Protein AF-A0A2H1K7L6-F1 (afdb_monomer_lite)

Structure (mmCIF, N/CA/C/O backbone):
data_AF-A0A2H1K7L6-F1
#
_entry.id   AF-A0A2H1K7L6-F1
#
loop_
_atom_site.group_PDB
_atom_site.id
_atom_site.type_symbol
_atom_site.label_atom_id
_atom_site.label_alt_id
_atom_site.label_comp_id
_atom_site.label_asym_id
_atom_site.label_entity_id
_atom_site.label_seq_id
_atom_site.pdbx_PDB_ins_code
_atom_site.Cartn_x
_atom_site.Cartn_y
_atom_site.Cartn_z
_atom_site.occupancy
_atom_site.B_iso_or_equiv
_atom_site.auth_seq_id
_atom_site.auth_comp_id
_atom_site.auth_asym_id
_atom_site.auth_atom_id
_atom_site.pdbx_PDB_model_num
ATOM 1 N N . MET A 1 1 ? -1.915 2.419 -10.080 1.00 66.19 1 MET A N 1
ATOM 2 C CA . MET A 1 1 ? -1.514 3.336 -8.990 1.00 66.19 1 MET A CA 1
ATOM 3 C C . MET A 1 1 ? -1.291 2.451 -7.789 1.00 66.19 1 MET A C 1
ATOM 5 O O . MET A 1 1 ? -2.215 1.704 -7.474 1.00 66.19 1 MET A O 1
ATOM 9 N N . ALA A 1 2 ? -0.102 2.525 -7.195 1.00 76.06 2 ALA A N 1
ATOM 10 C CA . ALA A 1 2 ? 0.353 1.548 -6.217 1.00 76.06 2 ALA A CA 1
ATOM 11 C C . ALA A 1 2 ? -0.559 1.475 -4.976 1.00 76.06 2 ALA A C 1
ATOM 13 O O . ALA A 1 2 ? -1.157 2.493 -4.579 1.00 76.06 2 ALA A O 1
ATOM 14 N N . PRO A 1 3 ? -0.701 0.285 -4.368 1.00 87.19 3 PRO A N 1
ATOM 15 C CA . PRO A 1 3 ? -1.317 0.147 -3.062 1.00 87.19 3 PRO A CA 1
ATOM 16 C C . PRO A 1 3 ? -0.545 0.951 -2.010 1.00 87.19 3 PRO A C 1
ATOM 18 O O . PRO A 1 3 ? 0.634 1.258 -2.169 1.00 87.19 3 PRO A O 1
ATOM 21 N N . ARG A 1 4 ? -1.235 1.355 -0.942 1.00 89.56 4 ARG A N 1
ATOM 22 C CA . ARG A 1 4 ? -0.657 2.130 0.166 1.00 89.56 4 ARG A CA 1
ATOM 23 C C . ARG A 1 4 ? -1.329 1.785 1.484 1.00 89.56 4 ARG A C 1
ATOM 25 O O . ARG A 1 4 ? -2.493 1.374 1.490 1.00 89.56 4 ARG A O 1
ATOM 32 N N . LEU A 1 5 ? -0.643 2.067 2.585 1.00 91.50 5 LEU A N 1
ATOM 33 C CA . LEU A 1 5 ? -1.228 1.983 3.916 1.00 91.50 5 LEU A CA 1
ATOM 34 C C . LEU A 1 5 ? -2.175 3.154 4.192 1.00 91.50 5 LEU A C 1
ATOM 36 O O . LEU A 1 5 ? -1.933 4.306 3.823 1.00 91.50 5 LEU A O 1
ATOM 40 N N . ARG A 1 6 ? -3.275 2.845 4.871 1.00 92.69 6 ARG A N 1
ATOM 41 C CA . ARG A 1 6 ? -4.262 3.793 5.379 1.00 92.69 6 ARG A CA 1
ATOM 42 C C . ARG A 1 6 ? -4.505 3.496 6.852 1.00 92.69 6 ARG A C 1
ATOM 44 O O . ARG A 1 6 ? -4.797 2.361 7.218 1.00 92.69 6 ARG A O 1
ATOM 51 N N . LYS A 1 7 ? -4.444 4.546 7.667 1.00 92.88 7 LYS A N 1
ATOM 52 C CA . LYS A 1 7 ? -4.845 4.530 9.076 1.00 92.88 7 LYS A CA 1
ATOM 53 C C . LYS A 1 7 ? -6.272 5.056 9.194 1.00 92.88 7 LYS A C 1
ATOM 55 O O . LYS A 1 7 ? -6.616 6.042 8.537 1.00 92.88 7 LYS A O 1
ATOM 60 N N . VAL A 1 8 ? -7.102 4.402 9.997 1.00 90.44 8 VAL A N 1
ATOM 61 C CA . VAL A 1 8 ? -8.488 4.810 10.252 1.00 90.44 8 VAL A CA 1
ATOM 62 C C . VAL A 1 8 ? -8.736 4.786 11.749 1.00 90.44 8 VAL A C 1
ATOM 64 O O . VAL A 1 8 ? -8.604 3.744 12.382 1.00 90.44 8 VAL A O 1
ATOM 67 N N . THR A 1 9 ? -9.110 5.928 12.314 1.00 90.19 9 THR A N 1
ATOM 68 C CA . THR A 1 9 ? -9.569 6.004 13.698 1.00 90.19 9 THR A CA 1
ATOM 69 C C . THR A 1 9 ? -10.981 5.436 13.790 1.00 90.19 9 THR A C 1
ATOM 71 O O . THR A 1 9 ? -11.878 5.810 13.034 1.00 90.19 9 THR A O 1
ATOM 74 N N . THR A 1 10 ? -11.165 4.475 14.686 1.00 88.12 10 THR A N 1
ATOM 75 C CA . THR A 1 10 ? -12.449 3.806 14.917 1.00 88.12 10 THR A CA 1
ATOM 76 C C . THR A 1 10 ? -13.165 4.424 16.118 1.00 88.12 10 THR A C 1
ATOM 78 O O . THR A 1 10 ? -12.539 5.047 16.976 1.00 88.12 10 THR A O 1
ATOM 81 N N . GLY A 1 11 ? -14.487 4.244 16.201 1.00 74.88 11 GLY A N 1
ATOM 82 C CA . GLY A 1 11 ? -15.307 4.805 17.285 1.00 74.88 11 GLY A CA 1
ATOM 83 C C . GLY A 1 11 ? -14.971 4.277 18.687 1.00 74.88 11 GLY A C 1
ATOM 84 O O . GLY A 1 11 ? -15.350 4.901 19.669 1.00 74.88 11 GLY A O 1
ATOM 85 N N . SER A 1 12 ? -14.235 3.166 18.791 1.00 75.81 12 SER A N 1
ATOM 86 C CA . SER A 1 12 ? -13.751 2.592 20.055 1.00 75.81 12 SER A CA 1
ATOM 87 C C . SER A 1 12 ? -12.384 3.134 20.496 1.00 75.81 12 SER A C 1
ATOM 89 O O . SER A 1 12 ? -11.826 2.652 21.479 1.00 75.81 12 SER A O 1
ATO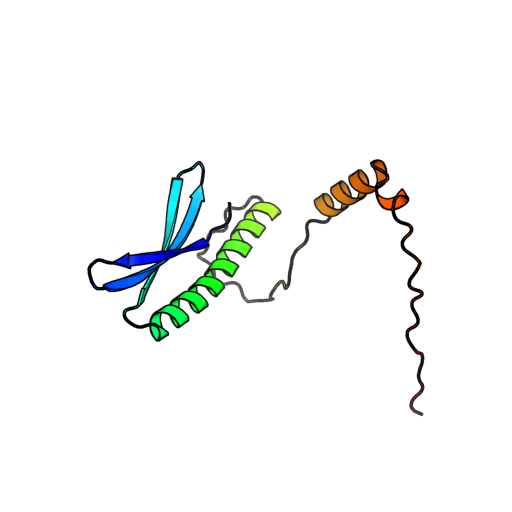M 91 N N . GLY A 1 13 ? -11.816 4.104 19.771 1.00 81.38 13 GLY A N 1
ATOM 92 C CA . GLY A 1 13 ? -10.486 4.656 20.045 1.00 81.38 13 GLY A CA 1
ATOM 93 C C . GLY A 1 13 ? -9.327 3.845 19.454 1.00 81.38 13 GLY A C 1
ATOM 94 O O . GLY A 1 13 ? -8.180 4.266 19.564 1.00 81.38 13 GLY A O 1
ATOM 95 N N . ALA A 1 14 ? -9.600 2.721 18.783 1.00 87.81 14 ALA A N 1
ATOM 96 C CA . ALA A 1 14 ? -8.574 1.945 18.090 1.00 87.81 14 ALA A CA 1
ATOM 97 C C . ALA A 1 14 ? -8.206 2.574 16.736 1.00 87.81 14 ALA A C 1
ATOM 99 O O . ALA A 1 14 ? -9.065 3.138 16.048 1.00 87.81 14 ALA A O 1
ATOM 100 N N . THR A 1 15 ? -6.957 2.416 16.303 1.00 89.69 15 THR A N 1
ATOM 101 C CA . THR A 1 15 ? -6.490 2.780 14.960 1.00 89.69 15 THR A CA 1
ATOM 102 C C . THR A 1 15 ? -6.388 1.536 14.088 1.00 89.69 15 THR A C 1
ATOM 104 O O . THR A 1 15 ? -5.483 0.723 14.250 1.00 89.69 15 THR A O 1
ATOM 107 N N . ALA A 1 16 ? -7.299 1.403 13.130 1.00 89.69 16 ALA A N 1
ATOM 108 C CA . ALA A 1 16 ? -7.264 0.356 12.123 1.00 89.69 16 ALA A CA 1
ATOM 109 C C . ALA A 1 16 ? -6.225 0.664 11.036 1.00 89.69 16 ALA A C 1
ATOM 111 O O . ALA A 1 16 ? -6.190 1.775 10.499 1.00 89.69 16 ALA A O 1
ATOM 112 N N . VAL A 1 17 ? -5.419 -0.333 10.673 1.00 91.88 17 VAL A N 1
ATOM 113 C CA . VAL A 1 17 ? -4.458 -0.273 9.565 1.00 91.88 17 VAL A CA 1
ATOM 114 C C . VAL A 1 17 ? -4.970 -1.130 8.407 1.00 91.88 17 VAL A C 1
ATOM 116 O O . VAL A 1 17 ? -5.438 -2.259 8.584 1.00 91.88 17 VAL A O 1
ATOM 119 N N . GLN A 1 18 ? -4.947 -0.559 7.206 1.00 93.44 18 GLN A N 1
ATOM 120 C CA . GLN A 1 18 ? -5.472 -1.173 5.987 1.00 93.44 18 GLN A CA 1
ATOM 121 C C . GLN A 1 18 ? -4.534 -0.924 4.811 1.00 93.44 18 GLN A C 1
ATOM 123 O O . GLN A 1 18 ? -3.977 0.167 4.689 1.00 93.44 18 GLN A O 1
ATOM 128 N N . ILE A 1 19 ? -4.441 -1.886 3.898 1.00 89.94 19 ILE A N 1
ATOM 129 C CA . ILE A 1 19 ? -3.831 -1.696 2.582 1.00 89.94 19 ILE A CA 1
ATOM 130 C C . ILE A 1 19 ? -4.945 -1.368 1.594 1.00 89.94 19 ILE A C 1
ATOM 132 O O . ILE A 1 19 ? -5.932 -2.096 1.465 1.00 89.94 19 ILE A O 1
ATOM 136 N N . VAL A 1 20 ? -4.803 -0.247 0.891 1.00 90.50 20 VAL A N 1
ATOM 137 C CA . VAL A 1 20 ? -5.803 0.242 -0.061 1.00 90.50 20 VAL A CA 1
ATOM 138 C C . VAL A 1 20 ? -5.182 0.544 -1.415 1.00 90.50 20 VAL A C 1
ATOM 140 O O . VAL A 1 20 ? -4.083 1.092 -1.500 1.00 90.50 20 VAL A O 1
ATOM 143 N N . ARG A 1 21 ? -5.931 0.293 -2.490 1.00 89.12 21 ARG A N 1
ATOM 144 C CA . ARG A 1 21 ? -5.569 0.690 -3.857 1.00 89.12 21 ARG A CA 1
ATOM 145 C C . ARG A 1 21 ? -6.534 1.742 -4.374 1.00 89.12 21 ARG A C 1
ATOM 147 O O . ARG A 1 21 ? -7.746 1.627 -4.204 1.00 89.12 21 ARG A O 1
ATOM 154 N N . LYS A 1 22 ? -6.010 2.784 -5.026 1.00 88.00 22 LYS A N 1
ATOM 155 C CA . LYS A 1 22 ? -6.842 3.753 -5.754 1.00 88.00 22 LYS A CA 1
ATOM 156 C C . LYS A 1 22 ? -6.866 3.371 -7.230 1.00 88.00 22 LYS A C 1
ATOM 158 O O . LYS A 1 22 ? -5.835 3.394 -7.891 1.00 88.00 22 LYS A O 1
ATOM 163 N N . HIS A 1 23 ? -8.042 3.048 -7.751 1.00 83.19 23 HIS A N 1
ATOM 164 C CA . HIS A 1 23 ? -8.232 2.693 -9.152 1.00 83.19 23 HIS A CA 1
ATOM 165 C C . HIS A 1 23 ? -9.446 3.428 -9.724 1.00 83.19 23 HIS A C 1
ATOM 167 O O . HIS A 1 23 ? -10.532 3.375 -9.151 1.00 83.19 23 HIS A O 1
ATOM 173 N N . ARG A 1 24 ? -9.258 4.142 -10.845 1.00 84.38 24 ARG A N 1
ATOM 174 C CA . ARG A 1 24 ? -10.312 4.924 -11.528 1.00 84.38 24 ARG A CA 1
ATOM 175 C C . ARG A 1 24 ? -11.121 5.823 -10.577 1.00 84.38 24 ARG A C 1
ATOM 177 O O . ARG A 1 24 ? -12.346 5.827 -10.589 1.00 84.38 24 ARG A O 1
ATOM 184 N N . GLY A 1 25 ? -10.426 6.532 -9.687 1.00 85.50 25 GLY A N 1
ATOM 185 C CA . GLY A 1 25 ? -11.047 7.422 -8.699 1.00 85.50 25 GLY A CA 1
ATOM 186 C C . GLY A 1 25 ? -11.678 6.723 -7.487 1.00 85.50 25 GLY A C 1
ATOM 187 O O . GLY A 1 25 ? -11.971 7.400 -6.507 1.00 85.50 25 GLY A O 1
ATOM 188 N N . LYS A 1 26 ? -11.812 5.391 -7.489 1.00 86.00 26 LYS A N 1
ATOM 189 C CA . LYS A 1 26 ? -12.342 4.611 -6.361 1.00 86.00 26 LYS A CA 1
ATOM 190 C C . LYS A 1 26 ? -11.208 4.085 -5.485 1.00 86.00 26 LYS A C 1
ATOM 192 O O . LYS A 1 26 ? -10.197 3.603 -5.992 1.00 86.00 26 LYS A O 1
ATOM 197 N N . VAL A 1 27 ? -11.367 4.174 -4.167 1.00 89.12 27 VAL A N 1
ATOM 198 C CA . VAL A 1 27 ? -10.445 3.567 -3.196 1.00 89.12 27 VAL A CA 1
ATOM 199 C C . VAL A 1 27 ? -11.028 2.224 -2.777 1.00 89.12 27 VAL A C 1
ATOM 201 O O . VAL A 1 27 ? -12.122 2.182 -2.226 1.00 89.12 27 VAL A O 1
ATOM 204 N N . THR A 1 28 ? -10.313 1.141 -3.066 1.00 88.69 28 THR A N 1
ATOM 205 C CA . THR A 1 28 ? -10.695 -0.228 -2.693 1.00 88.69 28 THR A CA 1
ATOM 206 C C . THR A 1 28 ? -9.768 -0.709 -1.587 1.00 88.69 28 THR A C 1
ATOM 208 O O . THR A 1 28 ? -8.558 -0.486 -1.664 1.00 88.69 28 THR A O 1
ATOM 211 N N . VAL A 1 29 ? -10.328 -1.333 -0.555 1.00 88.62 29 VAL A N 1
ATOM 212 C CA . VAL A 1 29 ? -9.548 -1.994 0.496 1.00 88.62 29 VAL A CA 1
ATOM 213 C C . VAL A 1 29 ? -9.110 -3.346 -0.046 1.00 88.62 29 VAL A C 1
ATOM 215 O O . VAL A 1 29 ? -9.958 -4.129 -0.461 1.00 88.62 29 VAL A O 1
ATOM 218 N N . LEU A 1 30 ? -7.801 -3.575 -0.103 1.00 87.50 30 LEU A N 1
ATOM 219 C CA . LEU A 1 30 ? -7.242 -4.865 -0.501 1.00 87.50 30 LEU A CA 1
ATOM 220 C C . LEU A 1 30 ? -7.179 -5.797 0.704 1.00 87.50 30 LEU A C 1
ATOM 222 O O . LEU A 1 30 ? -7.619 -6.937 0.630 1.00 87.50 30 LEU A O 1
ATOM 226 N N . GLU A 1 31 ? -6.678 -5.282 1.824 1.00 88.25 31 GLU A N 1
ATOM 227 C CA . GLU A 1 31 ? -6.445 -6.078 3.019 1.00 88.25 31 GLU A CA 1
ATOM 228 C C . GLU A 1 31 ? -6.603 -5.233 4.286 1.00 88.25 31 GLU A C 1
ATOM 230 O O . GLU A 1 31 ? -6.249 -4.048 4.319 1.00 88.25 31 GLU A O 1
ATOM 235 N N . HIS A 1 32 ? -7.132 -5.844 5.344 1.00 90.75 32 HIS A N 1
ATOM 236 C CA . HIS A 1 32 ? -7.205 -5.258 6.676 1.00 90.75 32 HIS A CA 1
ATOM 237 C C . HIS A 1 32 ? -6.178 -5.933 7.588 1.00 90.75 32 HIS A C 1
ATOM 239 O O . HIS A 1 32 ? -6.303 -7.121 7.861 1.00 90.75 32 HIS A O 1
ATOM 245 N N . LEU A 1 33 ? -5.181 -5.177 8.059 1.00 86.94 33 LEU A N 1
ATOM 246 C CA . LEU A 1 33 ? -4.106 -5.724 8.893 1.00 86.94 33 LEU A CA 1
ATOM 247 C C . LEU A 1 33 ? -4.501 -5.881 10.364 1.00 86.94 33 LEU A C 1
ATOM 249 O O . LEU A 1 33 ? -3.960 -6.740 11.049 1.00 86.94 33 LEU A O 1
ATOM 253 N N . GLY A 1 34 ? -5.421 -5.053 10.856 1.00 88.56 34 GLY A N 1
ATOM 254 C CA . GLY A 1 34 ? -5.886 -5.098 12.241 1.00 88.56 34 GLY A CA 1
ATOM 255 C C . GLY A 1 34 ? -6.130 -3.713 12.828 1.00 88.56 34 GLY A C 1
ATOM 256 O O . GLY A 1 34 ? -6.054 -2.706 12.117 1.00 88.56 34 GLY A O 1
ATOM 257 N N . SER A 1 35 ? -6.439 -3.672 14.125 1.00 89.31 35 SER A N 1
ATOM 258 C CA . SER A 1 35 ? -6.670 -2.444 14.894 1.00 89.31 35 SER A CA 1
ATOM 259 C C . SER A 1 35 ? -5.727 -2.377 16.088 1.00 89.31 35 SER A C 1
ATOM 261 O O . SER A 1 35 ? -5.630 -3.339 16.840 1.00 89.31 35 SER A O 1
ATOM 263 N N . ALA A 1 36 ? -5.052 -1.244 16.252 1.00 88.62 36 ALA A N 1
ATOM 264 C CA . ALA A 1 36 ? -4.178 -0.962 17.382 1.00 88.62 36 ALA A CA 1
ATOM 265 C C . ALA A 1 36 ? -4.900 -0.112 18.424 1.00 88.62 36 ALA A C 1
ATOM 267 O O . ALA A 1 36 ? -5.449 0.941 18.096 1.00 88.62 36 ALA A O 1
ATOM 268 N N . HIS A 1 37 ? -4.858 -0.542 19.677 1.00 86.06 37 HIS A N 1
ATOM 269 C CA . HIS A 1 37 ? -5.329 0.222 20.831 1.00 86.06 37 HIS A CA 1
ATOM 270 C C . HIS A 1 37 ? -4.183 0.960 21.533 1.00 86.06 37 HIS A C 1
ATOM 272 O O . HIS A 1 37 ? -4.428 1.882 22.308 1.00 86.06 37 HIS A O 1
ATOM 278 N N . THR A 1 38 ? -2.937 0.583 21.238 1.00 86.81 38 THR A N 1
ATOM 279 C CA . THR A 1 38 ? -1.725 1.218 21.765 1.00 86.81 38 THR A CA 1
ATOM 280 C C . THR A 1 38 ? -0.789 1.666 20.639 1.00 86.81 38 THR A C 1
ATOM 282 O O . THR A 1 38 ? -0.841 1.172 19.512 1.00 86.81 38 THR A O 1
ATOM 285 N N . GLU A 1 39 ? 0.099 2.615 20.928 1.00 84.38 39 GLU A N 1
ATOM 286 C CA . GLU A 1 39 ? 1.081 3.104 19.948 1.00 84.38 39 GLU A CA 1
ATOM 287 C C . GLU A 1 39 ? 2.105 2.022 19.550 1.00 84.38 39 GLU A C 1
ATOM 289 O O . GLU A 1 39 ? 2.543 1.956 18.398 1.00 84.38 39 GLU A O 1
ATOM 294 N N . ALA A 1 40 ? 2.426 1.114 20.478 1.00 86.06 40 ALA A N 1
ATOM 295 C CA . ALA A 1 40 ? 3.297 -0.031 20.224 1.00 86.06 40 ALA A CA 1
ATOM 296 C C . ALA A 1 40 ? 2.674 -1.002 19.206 1.00 86.06 40 ALA A C 1
ATOM 298 O O . ALA A 1 40 ? 3.326 -1.387 18.234 1.00 86.06 40 ALA A O 1
ATOM 299 N N . GLU A 1 41 ? 1.390 -1.334 19.374 1.00 85.94 41 GLU A N 1
ATOM 300 C CA . GLU A 1 41 ? 0.638 -2.155 18.415 1.00 85.94 41 GLU A CA 1
ATOM 301 C C . GLU A 1 41 ? 0.541 -1.480 17.046 1.00 85.94 41 GLU A C 1
ATOM 303 O O . GLU A 1 41 ? 0.680 -2.139 16.015 1.00 85.94 41 GLU A O 1
ATOM 308 N N . LEU A 1 42 ? 0.345 -0.157 17.018 1.00 87.88 42 LEU A N 1
ATOM 309 C CA . LEU A 1 42 ? 0.282 0.591 15.766 1.00 87.88 42 LEU A CA 1
ATOM 310 C C . LEU A 1 42 ? 1.611 0.514 15.012 1.00 87.88 42 LEU A C 1
ATOM 312 O O . LEU A 1 42 ? 1.614 0.321 13.800 1.00 87.88 42 LEU A O 1
ATOM 316 N N . THR A 1 43 ? 2.732 0.636 15.719 1.00 89.25 43 THR A N 1
ATOM 317 C CA . THR A 1 43 ? 4.069 0.551 15.11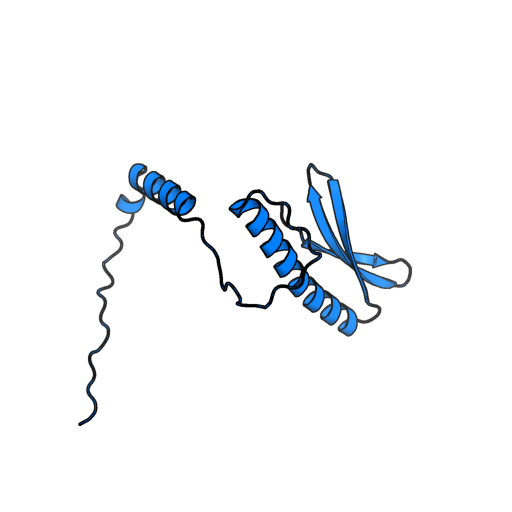7 1.00 89.25 43 THR A CA 1
ATOM 318 C C . THR A 1 43 ? 4.326 -0.840 14.536 1.00 89.25 43 THR A C 1
ATOM 320 O O . THR A 1 43 ? 4.785 -0.949 13.399 1.00 89.25 43 THR A O 1
ATOM 323 N N . ALA A 1 44 ? 3.948 -1.898 15.259 1.00 89.31 44 ALA A N 1
ATOM 324 C CA . ALA A 1 44 ? 4.055 -3.273 14.771 1.00 89.31 44 ALA A CA 1
ATOM 325 C C . ALA A 1 44 ? 3.189 -3.520 13.520 1.00 89.31 44 ALA A C 1
ATOM 327 O O . ALA A 1 44 ? 3.660 -4.109 12.547 1.00 89.31 44 ALA A O 1
ATOM 328 N N . LEU A 1 45 ? 1.948 -3.016 13.505 1.00 89.88 45 LEU A N 1
ATOM 329 C CA . LEU A 1 45 ? 1.057 -3.132 12.345 1.00 89.88 45 LEU A CA 1
ATOM 330 C C . LEU A 1 45 ? 1.557 -2.352 11.126 1.00 89.88 45 LEU A C 1
ATOM 332 O O . LEU A 1 45 ? 1.298 -2.761 9.997 1.00 89.88 45 LEU A O 1
ATOM 336 N N . LEU A 1 46 ? 2.252 -1.232 11.328 1.00 90.06 46 LEU A N 1
ATOM 337 C CA . LEU A 1 46 ? 2.838 -0.473 10.224 1.00 90.06 46 LEU A CA 1
ATOM 338 C C . LEU A 1 46 ? 4.048 -1.180 9.629 1.00 90.06 46 LEU A C 1
ATOM 340 O O . LEU A 1 46 ? 4.108 -1.289 8.412 1.00 90.06 46 LEU A O 1
ATOM 344 N N . ALA A 1 47 ? 4.938 -1.724 10.462 1.00 88.75 47 ALA A N 1
ATOM 345 C CA . ALA A 1 47 ? 6.076 -2.507 9.986 1.00 88.75 47 ALA A CA 1
ATOM 346 C C . ALA A 1 47 ? 5.616 -3.728 9.167 1.00 88.75 47 ALA A C 1
ATOM 348 O O . ALA A 1 47 ? 6.049 -3.910 8.032 1.00 88.75 47 ALA A O 1
ATOM 349 N N . ALA A 1 48 ? 4.649 -4.494 9.686 1.00 87.25 48 ALA A N 1
ATOM 350 C CA . ALA A 1 48 ? 4.039 -5.602 8.946 1.00 87.25 48 ALA A CA 1
ATOM 351 C C . ALA A 1 48 ? 3.308 -5.129 7.672 1.00 87.25 48 ALA A C 1
ATOM 353 O O . ALA A 1 48 ? 3.262 -5.829 6.661 1.00 87.25 48 ALA A O 1
ATOM 354 N N . GLY A 1 49 ? 2.729 -3.928 7.712 1.00 88.19 49 GLY A N 1
ATOM 355 C CA . GLY A 1 49 ? 2.094 -3.285 6.567 1.00 88.19 49 GLY A CA 1
ATOM 356 C C . GLY A 1 49 ? 3.067 -2.922 5.455 1.00 88.19 49 GLY A C 1
ATOM 357 O O . GLY A 1 49 ? 2.735 -3.128 4.289 1.00 88.19 49 GLY A O 1
ATOM 358 N N . ASP A 1 50 ? 4.242 -2.405 5.804 1.00 85.62 50 ASP A N 1
ATOM 359 C CA . ASP A 1 50 ? 5.286 -2.028 4.851 1.00 85.62 50 ASP A CA 1
ATOM 360 C C . ASP A 1 50 ? 5.899 -3.266 4.181 1.00 85.62 50 ASP A C 1
ATOM 362 O O . ASP A 1 50 ? 6.095 -3.265 2.964 1.00 85.62 50 ASP A O 1
ATOM 366 N N . GLU A 1 51 ? 6.107 -4.351 4.936 1.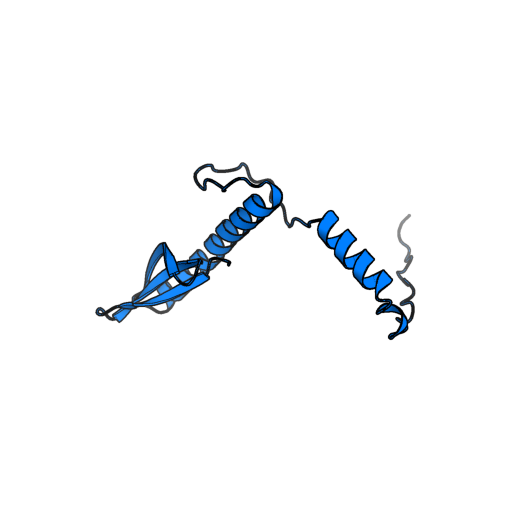00 85.12 51 GLU A N 1
ATOM 367 C CA . GLU A 1 51 ? 6.526 -5.649 4.385 1.00 85.12 51 GLU A CA 1
ATOM 368 C C . GLU A 1 51 ? 5.511 -6.169 3.360 1.00 85.12 51 GLU A C 1
ATOM 370 O O . GLU A 1 51 ? 5.866 -6.452 2.215 1.00 85.12 51 GLU A O 1
ATOM 375 N N . LYS A 1 52 ? 4.220 -6.189 3.715 1.00 84.88 52 LYS A N 1
ATOM 376 C CA . LYS A 1 52 ? 3.171 -6.597 2.770 1.00 84.88 52 LYS A CA 1
ATOM 377 C C . LYS A 1 52 ? 3.070 -5.674 1.564 1.00 84.88 52 LYS A C 1
ATOM 379 O O . LYS A 1 52 ? 2.756 -6.124 0.465 1.00 84.88 52 LYS A O 1
ATOM 384 N N . LEU A 1 53 ? 3.313 -4.376 1.736 1.00 85.31 53 LEU A N 1
ATOM 385 C CA . LEU A 1 53 ? 3.285 -3.428 0.628 1.00 85.31 53 LEU A CA 1
ATOM 386 C C . LEU A 1 53 ? 4.377 -3.722 -0.405 1.00 85.31 53 LEU A C 1
ATOM 388 O O . LEU A 1 53 ? 4.130 -3.558 -1.601 1.00 85.31 53 LEU A O 1
ATOM 392 N N . ALA A 1 54 ? 5.546 -4.187 0.043 1.00 81.19 54 ALA A N 1
ATOM 393 C CA . ALA A 1 54 ? 6.616 -4.635 -0.840 1.00 81.19 54 ALA A CA 1
ATOM 394 C C . ALA A 1 54 ? 6.191 -5.855 -1.674 1.00 81.19 54 ALA A C 1
ATOM 396 O O . ALA A 1 54 ? 6.446 -5.876 -2.879 1.00 81.19 54 ALA A O 1
ATOM 397 N N . ASP A 1 55 ? 5.460 -6.805 -1.082 1.00 81.44 55 ASP A N 1
ATOM 398 C CA . ASP A 1 55 ? 4.914 -7.963 -1.803 1.00 81.44 55 ASP A CA 1
ATOM 399 C C . ASP A 1 55 ? 3.900 -7.541 -2.879 1.00 81.44 55 ASP A C 1
ATOM 401 O O . ASP A 1 55 ? 3.981 -7.978 -4.031 1.00 81.44 55 ASP A O 1
ATOM 405 N N . TYR A 1 56 ? 2.978 -6.627 -2.548 1.00 78.31 56 TYR A N 1
ATOM 406 C CA . TYR A 1 56 ? 2.043 -6.072 -3.535 1.00 78.31 56 TYR A CA 1
ATOM 407 C C . TYR A 1 56 ? 2.759 -5.264 -4.634 1.00 78.31 56 TYR A C 1
ATOM 409 O O . TYR A 1 56 ? 2.323 -5.274 -5.786 1.00 78.31 56 TYR A O 1
ATOM 417 N N . GLY A 1 57 ? 3.854 -4.570 -4.308 1.00 71.75 57 GLY A N 1
ATOM 418 C CA . GLY A 1 57 ? 4.690 -3.870 -5.287 1.00 71.75 57 GLY A CA 1
ATOM 419 C C . GLY A 1 57 ? 5.409 -4.827 -6.239 1.00 71.75 57 GLY A C 1
ATOM 420 O O . GLY A 1 57 ? 5.438 -4.588 -7.446 1.00 71.75 57 GLY A O 1
ATOM 421 N N . ALA A 1 58 ? 5.927 -5.945 -5.723 1.00 67.75 58 ALA A N 1
ATOM 422 C CA . ALA A 1 58 ? 6.518 -7.006 -6.536 1.00 67.75 58 ALA A CA 1
ATOM 423 C C . ALA A 1 58 ? 5.481 -7.657 -7.468 1.00 67.75 58 ALA A C 1
ATOM 425 O O . ALA A 1 58 ? 5.785 -7.940 -8.625 1.00 67.75 58 ALA A O 1
ATOM 426 N N . ALA A 1 59 ? 4.243 -7.828 -6.998 1.00 65.12 59 ALA A N 1
ATOM 427 C CA . ALA A 1 59 ? 3.124 -8.299 -7.810 1.00 65.12 59 ALA A CA 1
ATOM 428 C C . ALA A 1 59 ? 2.752 -7.324 -8.947 1.00 65.12 59 ALA A C 1
ATOM 430 O O . ALA A 1 59 ? 2.579 -7.764 -10.083 1.00 65.12 59 ALA A O 1
ATOM 431 N N . GLU A 1 60 ? 2.673 -6.010 -8.685 1.00 66.75 60 GLU A N 1
ATOM 432 C CA . GLU A 1 60 ? 2.433 -5.010 -9.745 1.00 66.75 60 GLU A CA 1
ATOM 433 C C . GLU A 1 60 ? 3.592 -4.960 -10.754 1.00 66.75 60 GLU A C 1
ATOM 435 O O . GLU A 1 60 ? 3.362 -4.818 -11.955 1.00 66.75 60 GLU A O 1
ATOM 440 N N . GLN A 1 61 ? 4.836 -5.114 -10.291 1.00 63.38 61 GLN A N 1
ATOM 441 C CA . GLN A 1 61 ? 5.999 -5.208 -11.172 1.00 63.38 61 GLN A CA 1
ATOM 442 C C . GLN A 1 61 ? 5.919 -6.455 -12.066 1.00 63.38 61 GLN A C 1
ATOM 444 O O . GLN A 1 61 ? 6.172 -6.358 -13.264 1.00 63.38 61 GLN A O 1
ATOM 449 N N . LEU A 1 62 ? 5.517 -7.603 -11.513 1.00 66.81 62 LEU A N 1
ATOM 450 C CA . LEU A 1 62 ? 5.342 -8.848 -12.263 1.00 66.81 62 LEU A CA 1
ATOM 451 C C . LEU A 1 62 ? 4.231 -8.735 -13.318 1.00 66.81 62 LEU A C 1
ATOM 453 O O . LEU A 1 62 ? 4.395 -9.212 -14.441 1.00 66.81 62 LEU A O 1
ATOM 457 N N . GLU A 1 63 ? 3.124 -8.066 -12.983 1.00 64.00 63 GLU A N 1
ATOM 458 C CA . GLU A 1 63 ? 2.054 -7.750 -13.936 1.00 64.00 63 GLU A CA 1
ATOM 459 C C . GLU A 1 63 ? 2.573 -6.857 -15.072 1.00 64.00 63 GLU A C 1
ATOM 461 O O . GLU A 1 63 ? 2.244 -7.086 -16.235 1.00 64.00 63 GLU A O 1
ATOM 466 N N . LEU A 1 64 ? 3.433 -5.881 -14.766 1.00 70.00 64 LEU A N 1
ATOM 467 C CA . LEU A 1 64 ? 4.057 -5.020 -15.773 1.00 70.00 64 LEU A CA 1
ATOM 468 C C . LEU A 1 64 ? 5.059 -5.768 -16.666 1.00 70.00 64 LEU A C 1
ATOM 470 O O . LEU A 1 64 ? 5.153 -5.483 -17.858 1.00 70.00 64 LEU A O 1
ATOM 474 N N . GLU A 1 65 ? 5.828 -6.690 -16.086 1.00 62.78 65 GLU A N 1
ATOM 475 C CA . GLU A 1 65 ? 6.876 -7.441 -16.785 1.00 62.78 65 GLU A CA 1
ATOM 476 C C . GLU A 1 65 ? 6.323 -8.574 -17.652 1.00 62.78 65 GLU A C 1
ATOM 478 O O . GLU A 1 65 ? 6.866 -8.834 -18.726 1.00 62.78 65 GLU A O 1
ATOM 483 N N . LEU A 1 66 ? 5.259 -9.247 -17.203 1.00 70.88 66 LEU A N 1
ATOM 484 C CA . LEU A 1 66 ? 4.757 -10.474 -17.832 1.00 70.88 66 LEU A CA 1
ATOM 485 C C . LEU A 1 66 ? 3.306 -10.379 -18.318 1.00 70.88 66 LEU A C 1
ATOM 487 O O . LEU A 1 66 ? 2.832 -11.302 -18.978 1.00 70.88 66 LEU A O 1
ATOM 491 N N . GLY A 1 67 ? 2.576 -9.310 -17.988 1.00 63.16 67 GLY A N 1
ATOM 492 C CA . GLY A 1 67 ? 1.142 -9.198 -18.282 1.00 63.16 67 GLY A CA 1
ATOM 493 C C . GLY A 1 67 ? 0.273 -10.196 -17.505 1.00 63.16 67 GLY A C 1
ATOM 494 O O . GLY A 1 67 ? -0.886 -10.403 -17.860 1.00 63.16 67 GLY A O 1
ATOM 495 N N . LEU A 1 68 ? 0.828 -10.844 -16.476 1.00 58.38 68 LEU A N 1
ATOM 496 C CA . LEU A 1 68 ? 0.144 -11.834 -15.650 1.00 58.38 68 LEU A CA 1
ATOM 497 C C . LEU A 1 68 ? -0.334 -11.165 -14.362 1.00 58.38 68 LEU A C 1
ATOM 499 O O . LEU A 1 68 ? 0.475 -10.664 -13.585 1.00 58.38 68 LEU A O 1
ATOM 503 N N . SER A 1 69 ? -1.644 -11.177 -14.114 1.00 55.19 69 SER A N 1
ATOM 504 C CA . SER A 1 69 ? -2.193 -10.797 -12.812 1.00 55.19 69 SER A CA 1
ATOM 505 C C . SER A 1 69 ? -1.620 -11.749 -11.763 1.00 55.19 69 SER A C 1
ATOM 507 O O . SER A 1 69 ? -1.901 -12.946 -11.804 1.00 55.19 69 SER A O 1
ATOM 509 N N . ALA A 1 70 ? -0.767 -11.246 -10.872 1.00 55.69 70 ALA A N 1
ATOM 510 C CA . ALA A 1 70 ? -0.128 -12.079 -9.864 1.00 55.69 70 ALA A CA 1
ATOM 511 C C . ALA A 1 70 ? -1.190 -12.611 -8.887 1.00 55.69 70 ALA A C 1
ATOM 513 O O . ALA A 1 70 ? -1.728 -11.868 -8.065 1.00 55.69 70 ALA A O 1
ATOM 514 N N . ASP A 1 71 ? -1.509 -13.897 -8.999 1.00 53.75 71 ASP A N 1
ATOM 515 C CA . ASP A 1 71 ? -2.312 -14.605 -8.012 1.00 53.75 71 ASP A CA 1
ATOM 516 C C . ASP A 1 71 ? -1.428 -14.864 -6.781 1.00 53.75 71 ASP A C 1
ATOM 518 O O . ASP A 1 71 ? -0.401 -15.540 -6.860 1.00 53.75 71 ASP A O 1
ATOM 522 N N . VAL A 1 72 ? -1.781 -14.251 -5.649 1.00 54.06 72 VAL A N 1
ATOM 523 C CA . VAL A 1 72 ? -0.947 -14.151 -4.432 1.00 54.06 72 VAL A CA 1
ATOM 524 C C . VAL A 1 72 ? -0.869 -15.490 -3.658 1.00 54.06 72 VAL A C 1
ATOM 526 O O . VAL A 1 72 ? -0.325 -15.557 -2.560 1.00 54.06 72 VAL A O 1
ATOM 529 N N . ALA A 1 73 ? -1.399 -16.591 -4.199 1.00 47.72 73 ALA A N 1
ATOM 530 C CA . ALA A 1 73 ? -1.666 -17.812 -3.435 1.00 47.72 73 ALA A CA 1
ATOM 531 C C . ALA A 1 73 ? -0.537 -18.870 -3.374 1.00 47.72 73 ALA A C 1
ATOM 533 O O . ALA A 1 73 ? -0.735 -19.906 -2.739 1.00 47.72 73 ALA A O 1
ATOM 534 N N . ALA A 1 74 ? 0.640 -18.670 -3.980 1.00 46.56 74 ALA A N 1
ATOM 535 C CA . ALA A 1 74 ? 1.698 -19.696 -4.007 1.00 46.56 74 ALA A CA 1
ATOM 536 C C . ALA A 1 74 ? 2.996 -19.246 -3.304 1.00 46.56 74 ALA A C 1
ATOM 538 O O . ALA A 1 74 ? 3.534 -18.205 -3.673 1.00 46.56 74 ALA A O 1
ATOM 539 N N . PRO A 1 75 ? 3.563 -20.020 -2.349 1.00 44.44 75 PRO A N 1
ATOM 540 C CA . PRO A 1 75 ? 4.832 -19.670 -1.711 1.00 44.44 75 PRO A CA 1
ATOM 541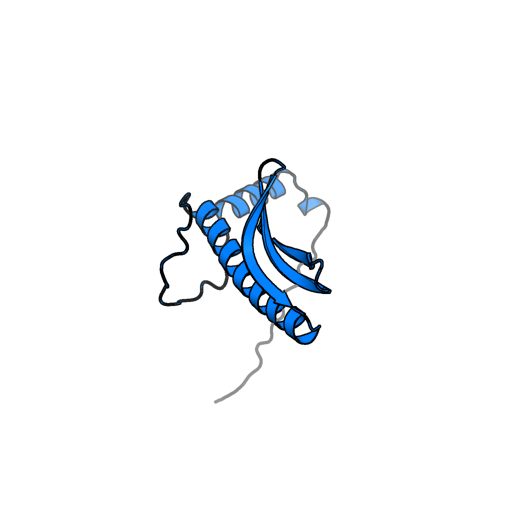 C C . PRO A 1 75 ? 6.020 -20.032 -2.626 1.00 44.44 75 PRO A C 1
ATOM 543 O O . PRO A 1 75 ? 6.229 -21.217 -2.914 1.00 44.44 75 PRO A O 1
ATOM 546 N N . PRO A 1 76 ? 6.846 -19.070 -3.078 1.00 51.25 76 PRO A N 1
ATOM 547 C CA . PRO A 1 76 ? 8.017 -19.379 -3.886 1.00 51.25 76 PRO A CA 1
ATOM 548 C C . PRO A 1 76 ? 9.222 -19.718 -2.994 1.00 51.25 76 PRO A C 1
ATOM 550 O O . PRO A 1 76 ? 9.542 -19.012 -2.039 1.00 51.25 76 PRO A O 1
ATOM 553 N N . ARG A 1 77 ? 9.946 -20.796 -3.328 1.00 54.28 77 ARG A N 1
ATOM 554 C CA . ARG A 1 77 ? 11.285 -21.075 -2.777 1.00 54.28 77 ARG A CA 1
ATOM 555 C C . ARG A 1 77 ? 12.209 -19.905 -3.140 1.00 54.28 77 ARG A C 1
ATOM 557 O O . ARG A 1 77 ? 12.537 -19.714 -4.309 1.00 54.28 77 ARG A O 1
ATOM 564 N N . ALA A 1 78 ? 12.585 -19.109 -2.141 1.00 55.00 78 ALA A N 1
ATOM 565 C CA . ALA A 1 78 ? 13.106 -17.764 -2.346 1.00 55.00 78 ALA A CA 1
ATOM 566 C C . ALA A 1 78 ? 14.579 -17.749 -2.778 1.00 55.00 78 ALA A C 1
ATOM 568 O O . ALA A 1 78 ? 15.502 -17.809 -1.969 1.00 55.00 78 ALA A O 1
ATOM 569 N N . ARG A 1 79 ? 14.795 -17.594 -4.082 1.00 54.94 79 ARG A N 1
ATOM 570 C CA . ARG A 1 79 ? 15.953 -16.868 -4.598 1.00 54.94 79 ARG A CA 1
ATOM 571 C C . ARG A 1 79 ? 15.475 -15.429 -4.758 1.00 54.94 79 ARG A C 1
ATOM 573 O O . ARG A 1 79 ? 14.678 -15.143 -5.645 1.00 54.94 79 ARG A O 1
ATOM 580 N N . THR A 1 80 ? 15.861 -14.562 -3.830 1.00 57.66 80 THR A N 1
ATOM 581 C CA . THR A 1 80 ? 15.410 -13.170 -3.800 1.00 57.66 80 THR A CA 1
ATOM 582 C C . THR A 1 80 ? 16.007 -12.412 -4.978 1.00 57.66 80 THR A C 1
ATOM 584 O O . THR A 1 80 ? 17.221 -12.249 -5.101 1.00 57.66 80 THR A O 1
ATOM 587 N N . VAL A 1 81 ? 15.141 -11.956 -5.877 1.00 69.56 81 VAL A N 1
ATOM 588 C CA . VAL A 1 81 ? 15.513 -10.974 -6.891 1.00 69.56 81 VAL A CA 1
ATOM 589 C C . VAL A 1 81 ? 15.639 -9.633 -6.168 1.00 69.56 81 VAL A C 1
ATOM 591 O O . VAL A 1 81 ? 14.647 -9.072 -5.724 1.00 69.56 81 VAL A O 1
ATOM 594 N N . VAL A 1 82 ? 16.870 -9.140 -6.009 1.00 72.25 82 VAL A N 1
ATOM 595 C CA . VAL A 1 82 ? 17.174 -7.873 -5.304 1.00 72.25 82 VAL A CA 1
ATOM 596 C C . VAL A 1 82 ? 16.731 -6.644 -6.118 1.00 72.25 82 VAL A C 1
ATOM 598 O O . VAL A 1 82 ? 16.674 -5.528 -5.613 1.00 72.25 82 VAL A O 1
ATOM 601 N N . GLY A 1 83 ? 16.377 -6.846 -7.386 1.00 63.91 83 GLY A N 1
ATOM 602 C CA . GLY A 1 83 ? 15.750 -5.840 -8.226 1.00 63.91 83 GLY A CA 1
ATOM 603 C C . GLY A 1 83 ? 15.600 -6.323 -9.662 1.00 63.91 83 GLY A C 1
ATOM 604 O O . GLY A 1 83 ? 16.336 -7.202 -10.113 1.00 63.91 83 GLY A O 1
ATOM 605 N N . SER A 1 84 ? 14.661 -5.717 -10.381 1.00 68.56 84 SER A N 1
ATOM 606 C CA . SER A 1 84 ? 14.501 -5.893 -11.821 1.00 68.56 84 SER A CA 1
ATOM 607 C C . SER A 1 84 ? 14.458 -4.531 -12.510 1.00 68.56 84 SER A C 1
ATOM 609 O O . SER A 1 84 ? 14.021 -3.537 -11.923 1.00 68.56 84 SER A O 1
ATOM 611 N N . ARG A 1 85 ? 14.960 -4.467 -13.747 1.00 75.75 85 ARG A N 1
ATOM 612 C CA . ARG A 1 85 ? 14.986 -3.248 -14.563 1.00 75.75 85 ARG A CA 1
ATOM 613 C C . ARG A 1 85 ? 14.546 -3.558 -15.988 1.00 75.75 85 ARG A C 1
ATOM 615 O O . ARG A 1 85 ? 15.046 -4.497 -16.602 1.00 75.75 85 ARG A O 1
ATOM 622 N N . SER A 1 86 ? 13.673 -2.718 -16.538 1.00 84.00 86 SER A N 1
ATOM 623 C CA . SER A 1 86 ? 13.264 -2.812 -17.941 1.00 84.00 86 SER A CA 1
ATOM 624 C C . SER A 1 86 ? 14.355 -2.226 -18.841 1.00 84.00 86 SER A C 1
ATOM 626 O O . SER A 1 86 ? 14.484 -1.006 -18.949 1.00 84.00 86 SER A O 1
ATOM 628 N N . SER A 1 87 ? 15.164 -3.086 -19.470 1.00 83.12 87 SER A N 1
ATOM 629 C CA . SER A 1 87 ? 16.229 -2.655 -20.388 1.00 83.12 87 SER A CA 1
ATOM 630 C C . SER A 1 87 ? 15.668 -1.881 -21.577 1.00 83.12 87 SER A C 1
ATOM 632 O O . SER A 1 87 ? 16.170 -0.811 -21.883 1.00 83.12 87 SER A O 1
ATOM 634 N N . VAL A 1 88 ? 14.563 -2.346 -22.167 1.00 89.38 88 VAL A N 1
ATOM 635 C CA . VAL A 1 88 ? 13.925 -1.699 -23.326 1.00 89.38 88 VAL A CA 1
ATOM 636 C C . VAL A 1 88 ? 13.457 -0.280 -22.998 1.00 89.38 88 VAL A C 1
ATOM 638 O O . VAL A 1 88 ? 13.671 0.639 -23.787 1.00 89.38 88 VAL A O 1
ATOM 641 N N . LEU A 1 89 ? 12.848 -0.073 -21.825 1.00 87.69 89 LEU A N 1
ATOM 642 C CA . LEU A 1 89 ? 12.427 1.260 -21.393 1.00 87.69 89 LEU A CA 1
ATOM 643 C C . LEU A 1 89 ? 13.633 2.171 -21.133 1.00 87.69 89 LEU A C 1
ATOM 645 O O . LEU A 1 89 ? 13.635 3.326 -21.557 1.00 87.69 89 LEU A O 1
ATOM 649 N N . ILE A 1 90 ? 14.662 1.651 -20.458 1.00 89.75 90 ILE A N 1
ATOM 650 C CA . ILE A 1 90 ? 15.898 2.393 -20.190 1.00 89.75 90 ILE A CA 1
ATOM 651 C C . ILE A 1 90 ? 16.587 2.777 -21.502 1.00 89.75 90 ILE A C 1
ATOM 653 O O . ILE A 1 90 ? 17.009 3.925 -21.644 1.00 89.75 90 ILE A O 1
ATOM 657 N N . ASP A 1 91 ? 16.647 1.872 -22.475 1.00 92.25 91 ASP A N 1
ATOM 658 C CA . ASP A 1 91 ? 17.245 2.116 -23.785 1.00 92.25 91 ASP A CA 1
ATOM 659 C C . ASP A 1 91 ? 16.453 3.176 -24.559 1.00 92.25 91 ASP A C 1
ATOM 661 O O . ASP A 1 91 ? 17.040 4.127 -25.077 1.00 92.25 91 ASP A O 1
ATOM 665 N N . ALA A 1 92 ? 15.119 3.089 -24.566 1.00 94.38 92 ALA A N 1
ATOM 666 C CA . ALA A 1 92 ? 14.254 4.064 -25.229 1.00 94.38 92 ALA A CA 1
ATOM 667 C C . ALA A 1 92 ? 14.375 5.475 -24.624 1.00 94.38 92 ALA A C 1
ATOM 669 O O . ALA A 1 92 ? 14.464 6.465 -25.359 1.00 94.38 92 ALA A O 1
ATOM 670 N N . ILE A 1 93 ? 14.411 5.580 -23.290 1.00 92.50 93 ILE A N 1
ATOM 671 C CA . ILE A 1 93 ? 14.603 6.858 -22.588 1.00 92.50 93 ILE A CA 1
ATOM 672 C C . ILE A 1 93 ? 16.005 7.400 -22.866 1.00 92.50 93 ILE A C 1
ATOM 674 O O . ILE A 1 93 ? 16.147 8.575 -23.199 1.00 92.50 93 ILE A O 1
ATOM 678 N N . THR A 1 94 ? 17.033 6.553 -22.781 1.00 91.12 94 THR A N 1
ATOM 679 C CA . THR A 1 94 ? 18.430 6.940 -23.028 1.00 91.12 94 THR A CA 1
ATOM 680 C C . THR A 1 94 ? 18.616 7.451 -24.453 1.00 91.12 9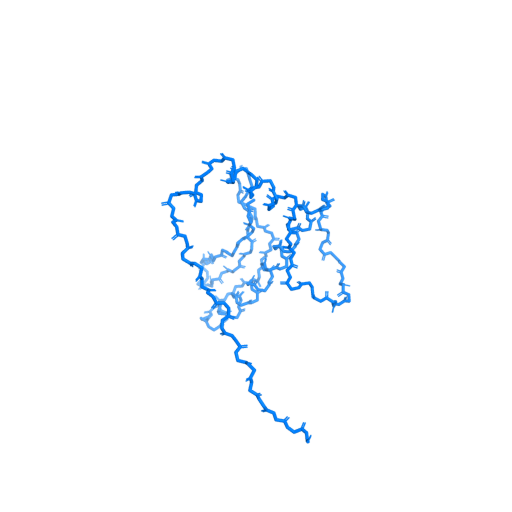4 THR A C 1
ATOM 682 O O . THR A 1 94 ? 19.247 8.486 -24.666 1.00 91.12 94 THR A O 1
ATOM 685 N N . GLU A 1 95 ? 18.043 6.765 -25.437 1.00 90.56 95 GLU A N 1
ATOM 686 C CA . GLU A 1 95 ? 18.109 7.161 -26.841 1.00 90.56 95 GLU A CA 1
ATOM 687 C C . GLU A 1 95 ? 17.352 8.471 -27.095 1.00 90.56 95 GLU A C 1
ATOM 689 O O . GLU A 1 95 ? 17.864 9.376 -27.757 1.00 90.56 95 GLU A O 1
ATOM 694 N N . SER A 1 96 ? 16.169 8.632 -26.497 1.00 91.00 96 SER A N 1
ATOM 695 C CA . SER A 1 96 ? 15.405 9.884 -26.574 1.00 91.00 96 SER A CA 1
ATOM 696 C C . SER A 1 96 ? 16.173 11.050 -25.944 1.00 91.00 96 SER A C 1
ATOM 698 O O . SER A 1 96 ? 16.272 12.126 -26.530 1.00 91.00 96 SER A O 1
ATOM 700 N N . TRP A 1 97 ? 16.801 10.826 -24.789 1.00 87.62 97 TRP A N 1
ATOM 701 C CA . TRP A 1 97 ? 17.633 11.806 -24.089 1.00 87.62 97 TRP A CA 1
ATOM 702 C C . TRP A 1 97 ? 18.865 12.218 -24.912 1.00 87.62 97 TRP A C 1
ATOM 704 O O . TRP A 1 97 ? 19.183 13.407 -25.014 1.00 87.62 97 TRP A O 1
ATOM 714 N N . LYS A 1 98 ? 19.530 11.255 -25.569 1.00 86.25 98 LYS A N 1
ATOM 715 C CA . LYS A 1 98 ? 20.642 11.516 -26.501 1.00 86.25 98 LYS A CA 1
ATOM 716 C C . LYS A 1 98 ? 20.198 12.357 -27.694 1.00 86.25 98 LYS A C 1
ATOM 718 O O . LYS A 1 98 ? 20.872 13.330 -28.027 1.00 86.25 98 LYS A O 1
ATOM 723 N N . ARG A 1 99 ? 19.051 12.032 -28.299 1.00 86.06 99 ARG A N 1
ATOM 724 C CA . ARG A 1 99 ? 18.483 12.774 -29.442 1.00 86.06 99 ARG A CA 1
ATOM 725 C C . ARG A 1 99 ? 18.131 14.212 -29.092 1.00 86.06 99 ARG A C 1
ATOM 727 O O . ARG A 1 99 ? 18.410 15.118 -29.872 1.00 86.06 99 ARG A O 1
ATOM 734 N N . LEU A 1 100 ? 17.578 14.427 -27.902 1.00 90.38 100 LEU A N 1
ATOM 735 C CA . LEU A 1 100 ? 17.299 15.767 -27.385 1.00 90.38 100 LEU A CA 1
ATOM 736 C C . LEU A 1 100 ? 18.589 16.557 -27.104 1.00 90.38 100 LEU A C 1
ATOM 738 O O . LEU A 1 100 ? 18.563 17.784 -27.024 1.00 90.38 100 LEU A O 1
ATOM 742 N N . GLY A 1 101 ? 19.738 15.878 -27.001 1.00 81.38 101 GLY A N 1
ATOM 743 C CA . GLY A 1 101 ? 21.032 16.510 -26.792 1.00 81.38 101 GLY A CA 1
ATOM 744 C C . GLY A 1 101 ? 21.064 17.300 -25.485 1.00 81.38 101 GLY A C 1
ATOM 745 O O . GLY A 1 101 ? 21.617 18.385 -25.406 1.00 81.38 101 GLY A O 1
ATOM 746 N N . VAL A 1 102 ? 20.450 16.788 -24.434 1.00 68.69 102 VAL A N 1
ATOM 747 C CA . VAL A 1 102 ? 20.480 17.431 -23.111 1.00 68.69 102 VAL A CA 1
ATOM 748 C C . VAL A 1 102 ? 21.836 17.239 -22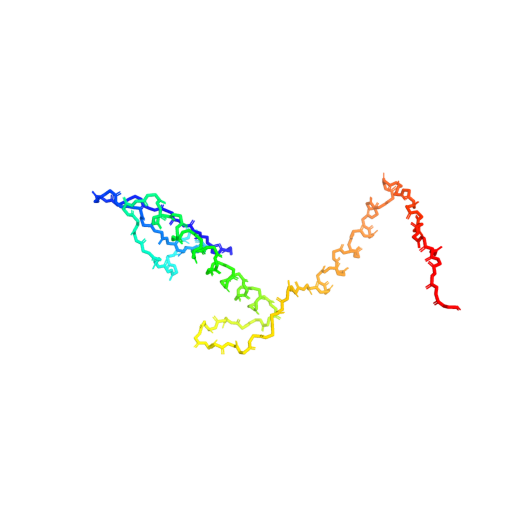.413 1.00 68.69 102 VAL A C 1
ATOM 750 O O . VAL A 1 102 ? 22.216 18.045 -21.573 1.00 68.69 102 VAL A O 1
ATOM 753 N N . GLY A 1 103 ? 22.640 16.257 -22.845 1.00 65.56 103 GLY A N 1
ATOM 754 C CA . GLY A 1 103 ? 24.016 16.043 -22.367 1.00 65.56 103 GLY A CA 1
ATOM 755 C C . GLY A 1 103 ? 25.067 17.034 -22.893 1.00 65.56 103 GLY A C 1
ATOM 756 O O . GLY A 1 103 ? 26.141 17.127 -22.318 1.00 65.56 103 GLY A O 1
ATOM 757 N N . LYS A 1 104 ? 24.775 17.808 -23.950 1.00 62.41 104 LYS A N 1
ATOM 758 C CA . LYS A 1 104 ? 25.683 18.859 -24.476 1.00 62.41 104 LYS A CA 1
ATOM 759 C C . LYS A 1 104 ? 25.570 20.193 -23.721 1.00 62.41 104 LYS A C 1
ATOM 761 O O . LYS A 1 104 ? 26.317 21.116 -24.019 1.00 62.41 104 LYS A O 1
ATOM 766 N N . TRP A 1 105 ? 24.651 20.296 -22.757 1.00 57.06 105 TRP A N 1
ATOM 767 C CA . TRP A 1 105 ? 24.421 21.509 -21.962 1.00 57.06 105 TRP A CA 1
ATOM 768 C C . TRP A 1 105 ? 25.173 21.531 -20.626 1.00 57.06 105 TRP A C 1
ATOM 770 O O . TRP A 1 105 ? 25.315 22.594 -20.031 1.00 57.06 105 TRP A O 1
ATOM 780 N N . PHE A 1 106 ? 25.697 20.388 -20.176 1.00 53.31 106 PHE A N 1
ATOM 781 C CA . PHE A 1 106 ? 26.519 20.282 -18.972 1.00 53.31 106 PHE A CA 1
ATOM 782 C C . PHE A 1 106 ? 27.751 19.430 -19.289 1.00 53.31 106 PHE A C 1
ATOM 784 O O . PHE A 1 106 ? 27.612 18.211 -19.406 1.00 53.31 106 PHE A O 1
ATOM 791 N N . PRO A 1 107 ? 28.948 20.022 -19.458 1.00 55.66 107 PRO A N 1
ATOM 792 C CA . PRO A 1 107 ? 30.165 19.234 -19.568 1.00 55.66 107 PRO A CA 1
ATOM 793 C C . PRO A 1 107 ? 30.395 18.526 -18.229 1.00 55.66 107 PRO A C 1
ATOM 795 O O . PRO A 1 107 ? 30.765 19.148 -17.234 1.00 55.66 107 PRO A O 1
ATOM 798 N N . VAL A 1 108 ? 30.129 17.221 -18.187 1.00 58.28 108 VAL A N 1
ATOM 799 C CA . VAL A 1 108 ? 30.538 16.373 -17.067 1.00 58.28 108 VAL A CA 1
ATOM 800 C C . VAL A 1 108 ? 32.046 16.204 -17.203 1.00 58.28 108 VAL A C 1
ATOM 802 O O . VAL A 1 108 ? 32.509 15.562 -18.143 1.00 58.28 108 VAL A O 1
ATOM 805 N N . ALA A 1 109 ? 32.810 16.842 -16.315 1.00 53.88 109 ALA A N 1
ATOM 806 C CA . ALA A 1 109 ? 34.241 16.597 -16.210 1.00 53.88 109 ALA A CA 1
ATOM 807 C C . ALA A 1 109 ? 34.454 15.103 -15.935 1.00 53.88 109 ALA A C 1
ATOM 809 O O . ALA A 1 109 ? 33.846 14.552 -15.015 1.00 53.88 109 ALA A O 1
ATOM 810 N N . ASP A 1 110 ? 35.276 14.461 -16.764 1.00 51.16 110 ASP A N 1
ATOM 811 C CA . ASP A 1 110 ? 35.686 13.072 -16.594 1.00 51.16 110 ASP A CA 1
ATOM 812 C C . ASP A 1 110 ? 36.279 12.915 -15.186 1.00 51.16 110 ASP A C 1
ATOM 814 O O . ASP A 1 110 ? 37.359 13.427 -14.885 1.00 51.16 110 ASP A O 1
ATOM 818 N N . VAL A 1 111 ? 35.552 12.251 -14.284 1.00 53.75 111 VAL A N 1
ATOM 819 C CA . VAL A 1 111 ? 36.126 11.788 -13.019 1.00 53.75 111 VAL A CA 1
ATOM 820 C C . VAL A 1 111 ? 36.934 10.551 -13.369 1.00 53.75 111 VAL A C 1
ATOM 822 O O . VAL A 1 111 ? 36.433 9.425 -13.421 1.00 53.75 111 VAL A O 1
ATOM 825 N N . GLU A 1 112 ? 38.196 10.816 -13.681 1.00 43.69 112 GLU A N 1
ATOM 826 C CA . GLU A 1 112 ? 39.226 9.834 -13.951 1.00 43.69 112 GLU A CA 1
ATOM 827 C C . GLU A 1 112 ? 39.240 8.786 -12.831 1.00 43.69 112 GLU A C 1
ATOM 829 O O . GLU A 1 112 ? 39.349 9.084 -11.637 1.00 43.69 112 GLU A O 1
ATOM 834 N N . ARG A 1 113 ? 39.060 7.529 -13.236 1.00 49.81 113 ARG A N 1
ATOM 835 C CA . ARG A 1 113 ? 38.965 6.352 -12.374 1.00 49.81 113 ARG A CA 1
ATOM 836 C C . ARG A 1 113 ? 40.339 6.064 -11.746 1.00 49.81 113 ARG A C 1
ATOM 838 O O . ARG A 1 113 ? 41.034 5.140 -12.159 1.00 49.81 113 ARG A O 1
ATOM 845 N N . SER A 1 114 ? 40.731 6.849 -10.743 1.00 47.34 114 SER A N 1
ATOM 846 C CA . SER A 1 114 ? 41.890 6.585 -9.887 1.00 47.34 114 SER A CA 1
ATOM 847 C C . SER A 1 114 ? 41.486 5.628 -8.766 1.00 47.34 114 SER A C 1
ATOM 849 O O . SER A 1 114 ? 40.852 6.004 -7.784 1.00 47.34 114 SER A O 1
ATOM 851 N N . GLY A 1 115 ? 41.818 4.353 -8.954 1.00 39.66 115 GLY A N 1
ATOM 852 C CA . GLY A 1 115 ? 41.596 3.280 -7.990 1.00 39.66 115 GLY A CA 1
ATOM 853 C C . GLY A 1 115 ? 42.824 2.383 -7.900 1.00 39.66 115 GLY A C 1
ATOM 854 O O . GLY A 1 115 ? 42.852 1.312 -8.493 1.00 39.66 115 GLY A O 1
ATOM 855 N N . SER A 1 116 ? 43.844 2.893 -7.209 1.00 47.78 116 SER A N 1
ATOM 856 C CA . SER A 1 116 ? 44.856 2.186 -6.411 1.00 47.78 116 SER A CA 1
ATOM 857 C C . SER A 1 116 ? 45.165 0.720 -6.769 1.00 47.78 116 SER A C 1
ATOM 859 O O . SER A 1 116 ? 44.468 -0.207 -6.357 1.00 47.78 116 SER A O 1
ATOM 861 N N . ARG A 1 117 ? 46.313 0.496 -7.425 1.00 47.06 117 ARG A N 1
ATOM 862 C CA . ARG A 1 117 ? 47.101 -0.723 -7.194 1.00 47.06 117 ARG A CA 1
ATOM 863 C C . ARG A 1 117 ? 47.948 -0.478 -5.948 1.00 47.06 117 ARG A C 1
ATOM 865 O O . ARG A 1 117 ? 48.931 0.252 -6.018 1.00 47.06 117 ARG A O 1
ATOM 872 N N . SER A 1 118 ? 47.590 -1.106 -4.835 1.00 43.94 118 SER A N 1
ATOM 873 C CA . SER A 1 118 ? 48.462 -1.233 -3.667 1.00 43.94 118 SER A CA 1
ATOM 874 C C . SER A 1 118 ? 48.712 -2.710 -3.367 1.00 43.94 118 SER A C 1
ATOM 876 O O . SER A 1 118 ? 47.800 -3.450 -3.014 1.00 43.94 118 SER A O 1
ATOM 878 N N . ALA A 1 119 ? 49.971 -3.077 -3.597 1.00 42.78 119 ALA A N 1
ATOM 879 C CA . ALA A 1 119 ? 50.789 -4.163 -3.066 1.00 42.78 119 ALA A CA 1
ATOM 880 C C . ALA A 1 119 ? 50.226 -5.088 -1.965 1.00 42.78 119 ALA A C 1
ATOM 882 O O . ALA A 1 119 ? 49.686 -4.627 -0.963 1.00 42.78 119 ALA A O 1
ATOM 883 N N . GLY A 1 120 ? 50.568 -6.382 -2.080 1.00 38.28 120 GLY A N 1
ATOM 884 C CA . GLY A 1 120 ? 50.767 -7.255 -0.919 1.00 38.28 120 GLY A CA 1
ATOM 885 C C . GLY A 1 120 ? 50.759 -8.769 -1.187 1.00 38.28 120 GLY A C 1
ATOM 886 O O . GLY A 1 120 ? 49.686 -9.331 -1.364 1.00 38.28 120 GLY A O 1
ATOM 887 N N . ILE A 1 121 ? 51.937 -9.401 -1.005 1.00 39.28 121 ILE A N 1
ATOM 888 C CA . ILE A 1 121 ? 52.189 -10.814 -0.608 1.00 39.28 121 ILE A CA 1
ATOM 889 C C . ILE A 1 121 ? 52.185 -11.826 -1.788 1.00 39.28 121 ILE A C 1
ATOM 891 O O . ILE A 1 121 ? 51.155 -12.016 -2.420 1.00 39.28 121 ILE A O 1
ATOM 895 N N . ARG A 1 122 ? 53.262 -12.535 -2.173 1.00 39.34 122 ARG A N 1
ATOM 896 C CA . ARG A 1 122 ? 54.521 -12.977 -1.531 1.00 39.34 122 ARG A CA 1
ATOM 897 C C . ARG A 1 122 ? 55.731 -12.730 -2.427 1.00 39.34 122 ARG A C 1
ATOM 899 O O . ARG A 1 122 ? 55.541 -12.761 -3.660 1.00 39.34 122 ARG A O 1
#

Secondary structure (DSSP, 8-state):
---EEEEEE-TTS-EEEEEEEEETTEEEEEEEEEEESSHHHHHHHHHHHHHHHHHHHHHHHHHHHHS----TT-------------HHHHHHHHHHHHHHTGGGSS----------------

Organism: Brevibacterium aurantiacum (NCBI:txid273384)

Foldseek 3Di:
DAWDWDWDQDPVRWIWIFIWDQDPNDIDTPDTQGTHNDPVVVVVSVVVVVVVSVVSVVQVVCCVVPVDNDPPPDDDPDPDPPDDDDPVVVVVVVVVCVVVVPVVVDPDPPPPPDDDDDDDDD

Radius of gyration: 23.01 Å; chains: 1; bounding box: 70×43×51 Å

pLDDT: mean 74.6, std 16.68, range [38.28, 94.38]

Sequence (122 aa):
MAPRLRKVTTGSGATAVQIVRKHRGKVTVLEHLGSAHTEAELTALLAAGDEKLADYGAAEQLELELGLSADVAAPPRARTVVGSRSSVLIDAITESWKRLGVGKWFPVADVERSGSRSAGIR